Protein AF-A0AAF0PYH5-F1 (afdb_monomer_lite)

Radius of gyration: 20.36 Å; chains: 1; bounding box: 70×54×40 Å

pLDDT: mean 78.87, std 17.31, range [34.41, 95.19]

InterPro domains:
  IPR001739 Methyl-CpG DNA binding [PF01429] (94-135)
  IPR001739 Methyl-CpG DNA binding [PS50982] (84-139)
  IPR011124 Zinc finger, CW-type [PF07496] (25-74)
  IPR011124 Zinc finger, CW-type [PS51050] (19-77)
  IPR016177 DNA-binding domain superfamily [SSF54171] (62-135)

Foldseek 3Di:
DDDDDDDDPPDPDPPQPDFFDPFAWDAAPPLRAIDTDPDPVVSQVCQQCCVVPPDHQCVCVVVPPRGHSPDHGPDDPVPDPQDDPPDDGNDHDDPPLKDKGWTDDSPDPDNDIFIWMQHNVRDIGGDPVRVVVVVVVVD

Structure (mmCIF, N/CA/C/O backbone):
data_AF-A0AAF0PYH5-F1
#
_entry.id   AF-A0AAF0PYH5-F1
#
loop_
_atom_site.group_PDB
_atom_site.id
_atom_site.type_symbol
_atom_site.label_atom_id
_atom_site.label_alt_id
_atom_site.label_comp_id
_atom_site.label_asym_id
_atom_site.label_entity_id
_atom_site.label_seq_id
_atom_site.pdbx_PDB_ins_code
_atom_site.Cartn_x
_atom_site.Cartn_y
_atom_site.Cartn_z
_atom_site.occupancy
_atom_site.B_iso_or_equiv
_atom_site.auth_seq_id
_atom_site.auth_comp_id
_atom_site.auth_asym_id
_atom_site.auth_atom_id
_atom_site.pdbx_PDB_model_num
ATOM 1 N N . MET A 1 1 ? 46.417 41.274 7.402 1.00 38.84 1 MET A N 1
ATOM 2 C CA . MET A 1 1 ? 45.001 41.173 7.010 1.00 38.84 1 MET A CA 1
ATOM 3 C C . MET A 1 1 ? 44.755 39.719 6.677 1.00 38.84 1 MET A C 1
ATOM 5 O O . MET A 1 1 ? 45.069 39.333 5.567 1.00 38.84 1 MET A O 1
ATOM 9 N N . ASP A 1 2 ? 44.235 38.933 7.614 1.00 34.41 2 ASP A N 1
ATOM 10 C CA . ASP A 1 2 ? 43.800 37.563 7.333 1.00 34.41 2 ASP A CA 1
ATOM 11 C C . ASP A 1 2 ? 42.367 37.443 7.848 1.00 34.41 2 ASP A C 1
ATOM 13 O O . ASP A 1 2 ? 42.124 37.406 9.054 1.00 34.41 2 ASP A O 1
ATOM 17 N N . GLN A 1 3 ? 41.402 37.513 6.930 1.00 38.66 3 GLN A N 1
ATOM 18 C CA . GLN A 1 3 ? 40.003 37.232 7.228 1.00 38.66 3 GLN A CA 1
ATOM 19 C C . GLN A 1 3 ? 39.708 35.763 6.916 1.00 38.66 3 GLN A C 1
ATOM 21 O O . GLN A 1 3 ? 39.877 35.302 5.790 1.00 38.66 3 GLN A O 1
ATOM 26 N N . ASN A 1 4 ? 39.250 35.070 7.959 1.00 39.50 4 ASN A N 1
ATOM 27 C CA . ASN A 1 4 ? 38.462 33.839 7.951 1.00 39.50 4 ASN A CA 1
ATOM 28 C C . ASN A 1 4 ? 37.442 33.773 6.804 1.00 39.50 4 ASN A C 1
ATOM 30 O O . ASN A 1 4 ? 36.748 34.761 6.601 1.00 39.50 4 ASN A O 1
ATOM 34 N N . VAL A 1 5 ? 37.195 32.575 6.254 1.00 37.97 5 VAL A N 1
ATOM 35 C CA . VAL A 1 5 ? 35.857 31.945 6.319 1.00 37.97 5 VAL A CA 1
ATOM 36 C C . VAL A 1 5 ? 36.023 30.425 6.400 1.00 37.97 5 VAL A C 1
ATOM 38 O O . VAL A 1 5 ? 36.370 29.745 5.439 1.00 37.97 5 VAL A O 1
ATOM 41 N N . SER A 1 6 ? 35.750 29.903 7.588 1.00 43.38 6 SER A N 1
ATOM 42 C CA . SER A 1 6 ? 35.448 28.507 7.876 1.00 43.38 6 SER A CA 1
ATOM 43 C C . SER A 1 6 ? 34.100 28.109 7.268 1.00 43.38 6 SER A C 1
ATOM 45 O O . SER A 1 6 ? 33.088 28.692 7.644 1.00 43.38 6 SER A O 1
ATOM 47 N N . ASN A 1 7 ? 34.062 27.069 6.435 1.00 36.22 7 ASN A N 1
ATOM 48 C CA . ASN A 1 7 ? 32.841 26.294 6.204 1.00 36.22 7 ASN A CA 1
ATOM 49 C C . ASN A 1 7 ? 33.078 24.879 6.727 1.00 36.22 7 ASN A C 1
ATOM 51 O O . ASN A 1 7 ? 33.587 24.006 6.026 1.00 36.22 7 ASN A O 1
ATOM 55 N N . GLY A 1 8 ? 32.753 24.689 8.007 1.00 34.75 8 GLY A N 1
ATOM 56 C CA . GLY A 1 8 ? 32.597 23.364 8.585 1.00 34.75 8 GLY A CA 1
ATOM 57 C C . GLY A 1 8 ? 31.427 22.667 7.901 1.00 34.75 8 GLY A C 1
ATOM 58 O O . GLY A 1 8 ? 30.322 23.198 7.854 1.00 34.75 8 GLY A O 1
ATOM 59 N N . VAL A 1 9 ? 31.683 21.490 7.339 1.00 44.00 9 VAL A N 1
ATOM 60 C CA . VAL A 1 9 ? 30.626 20.576 6.909 1.00 44.00 9 VAL A CA 1
ATOM 61 C C . VAL A 1 9 ? 29.995 20.027 8.185 1.00 44.00 9 VAL A C 1
ATOM 63 O O . VAL A 1 9 ? 30.630 19.255 8.905 1.00 44.00 9 VAL A O 1
ATOM 66 N N . GLU A 1 10 ? 28.782 20.469 8.513 1.00 36.56 10 GLU A N 1
ATOM 67 C CA . GLU A 1 10 ? 28.038 19.894 9.632 1.00 36.56 10 GLU A CA 1
ATOM 68 C C . GLU A 1 1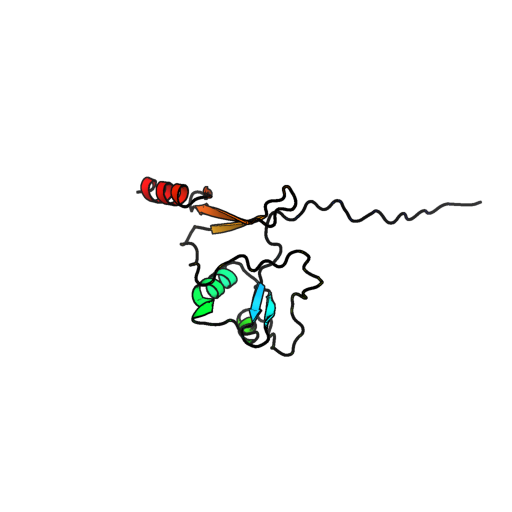0 ? 27.728 18.410 9.356 1.00 36.56 10 GLU A C 1
ATOM 70 O O . GLU A 1 10 ? 27.343 18.054 8.237 1.00 36.56 10 GLU A O 1
ATOM 75 N N . PRO A 1 11 ? 27.883 17.516 10.348 1.00 40.06 11 PRO A N 1
ATOM 76 C CA . PRO A 1 11 ? 27.576 16.106 10.174 1.00 40.06 11 PRO A CA 1
ATOM 77 C C . PRO A 1 11 ? 26.060 15.900 10.037 1.00 40.06 11 PRO A C 1
ATOM 79 O O . PRO A 1 11 ? 25.287 16.125 10.970 1.00 40.06 11 PRO A O 1
ATOM 82 N N . VAL A 1 12 ? 25.640 15.413 8.869 1.00 50.88 12 VAL A N 1
ATOM 83 C CA . VAL A 1 12 ? 24.274 14.956 8.569 1.00 50.88 12 VAL A CA 1
ATOM 84 C C . VAL A 1 12 ? 23.982 13.696 9.389 1.00 50.88 12 VAL A C 1
ATOM 86 O O . VAL A 1 12 ? 24.158 12.597 8.887 1.00 50.88 12 VAL A O 1
ATOM 89 N N . ASN A 1 13 ? 23.614 13.814 10.669 1.00 51.81 13 ASN A N 1
ATOM 90 C CA . ASN A 1 13 ? 23.252 12.636 11.479 1.00 51.81 13 ASN A CA 1
ATOM 91 C C . ASN A 1 13 ? 22.274 12.908 12.638 1.00 51.81 13 ASN A C 1
ATOM 93 O O . ASN A 1 13 ? 22.304 12.218 13.650 1.00 51.81 13 ASN A O 1
ATOM 97 N N . ASN A 1 14 ? 21.357 13.871 12.483 1.00 47.00 14 ASN A N 1
ATOM 98 C CA . ASN A 1 14 ? 20.301 14.142 13.476 1.00 47.00 14 ASN A CA 1
ATOM 99 C C . ASN A 1 14 ? 18.861 14.050 12.931 1.00 47.00 14 ASN A C 1
ATOM 101 O O . ASN A 1 14 ? 17.921 14.492 13.595 1.00 47.00 14 ASN A O 1
ATOM 105 N N . MET A 1 15 ? 18.631 13.451 11.757 1.00 57.06 15 MET A N 1
ATOM 106 C CA . MET A 1 15 ? 17.257 13.162 11.331 1.00 57.06 15 MET A CA 1
ATOM 107 C C . MET A 1 15 ? 16.702 11.994 12.146 1.00 57.06 15 MET A C 1
ATOM 109 O O . MET A 1 15 ? 17.123 10.848 12.003 1.00 57.06 15 MET A O 1
ATOM 113 N N . LYS A 1 16 ? 15.733 12.297 13.017 1.00 58.59 16 LYS A N 1
ATOM 114 C CA . LYS A 1 16 ? 14.901 11.288 13.679 1.00 58.59 16 LYS A CA 1
ATOM 115 C C . LYS A 1 16 ? 14.362 10.325 12.607 1.00 58.59 16 LYS A C 1
ATOM 117 O O . LYS A 1 16 ? 13.822 10.810 11.611 1.00 58.59 16 LYS A O 1
ATOM 122 N N . PRO A 1 17 ? 14.479 8.996 12.788 1.00 60.78 17 PRO A N 1
ATOM 123 C CA . PRO A 1 17 ? 14.031 8.043 11.781 1.00 60.78 17 PRO A CA 1
ATOM 124 C C . PRO A 1 17 ? 12.538 8.243 11.474 1.00 60.78 17 PRO A C 1
ATOM 126 O O . PRO A 1 17 ? 11.763 8.545 12.396 1.00 60.78 17 PRO A O 1
ATOM 129 N N . PRO A 1 18 ? 12.126 8.100 10.200 1.00 61.56 18 PRO A N 1
ATOM 130 C CA . PRO A 1 18 ? 10.744 8.307 9.798 1.00 61.56 18 P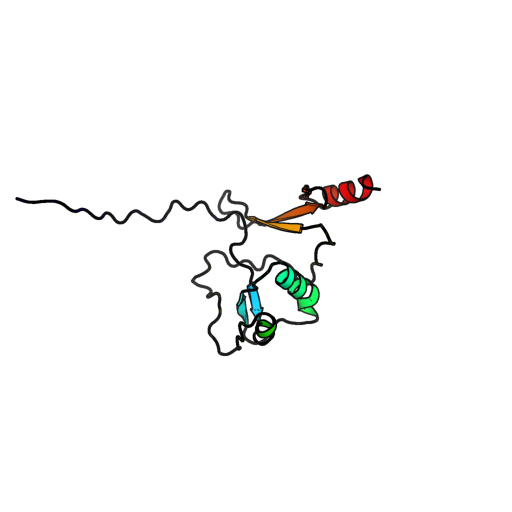RO A CA 1
ATOM 131 C C . PRO A 1 18 ? 9.827 7.355 10.569 1.00 61.56 18 PRO A C 1
ATOM 133 O O . PRO A 1 18 ? 10.130 6.182 10.773 1.00 61.56 18 PRO A O 1
ATOM 136 N N . THR A 1 19 ? 8.694 7.882 11.030 1.00 71.56 19 THR A N 1
ATOM 137 C CA . THR A 1 19 ? 7.702 7.119 11.808 1.00 71.56 19 THR A CA 1
ATOM 138 C C . THR A 1 19 ? 6.626 6.491 10.924 1.00 71.56 19 THR A C 1
ATOM 140 O O . THR A 1 19 ? 5.857 5.664 11.405 1.00 71.56 19 THR A O 1
ATOM 143 N N . THR A 1 20 ? 6.589 6.846 9.640 1.00 74.44 20 THR A N 1
ATOM 144 C CA . THR A 1 20 ? 5.633 6.392 8.621 1.00 74.44 20 THR A CA 1
ATOM 145 C C . THR A 1 20 ? 6.363 6.167 7.290 1.00 74.44 20 THR A C 1
ATOM 147 O O . THR A 1 20 ? 7.451 6.721 7.101 1.00 74.44 20 THR A O 1
ATOM 150 N N . PRO A 1 21 ? 5.821 5.348 6.367 1.00 76.31 21 PRO A N 1
ATOM 151 C CA . PRO A 1 21 ? 6.403 5.165 5.038 1.00 76.31 21 PRO A CA 1
ATOM 152 C C . PRO A 1 21 ? 6.527 6.493 4.290 1.00 76.31 21 PRO A C 1
ATOM 154 O O . PRO A 1 21 ? 5.562 7.248 4.207 1.00 76.31 21 PRO A O 1
ATOM 157 N N . ALA A 1 22 ? 7.714 6.766 3.741 1.00 75.81 22 ALA A N 1
ATOM 158 C CA . ALA A 1 22 ? 7.970 7.972 2.952 1.00 75.81 22 ALA A CA 1
ATOM 159 C C . ALA A 1 22 ? 7.437 7.864 1.512 1.00 75.81 22 ALA A C 1
ATOM 161 O O . ALA A 1 22 ? 7.145 8.877 0.885 1.00 75.81 22 ALA A O 1
ATOM 162 N N . ALA A 1 23 ? 7.308 6.641 0.994 1.00 84.00 23 ALA A N 1
ATOM 163 C CA . ALA A 1 23 ? 6.778 6.357 -0.330 1.00 84.00 23 ALA A CA 1
ATOM 164 C C . ALA A 1 23 ? 6.111 4.976 -0.356 1.00 84.00 23 ALA A C 1
ATOM 166 O O . ALA A 1 23 ? 6.427 4.103 0.457 1.00 84.00 23 ALA A O 1
ATOM 167 N N . LEU A 1 24 ? 5.206 4.786 -1.314 1.00 87.75 24 LEU A N 1
ATOM 168 C CA . LEU A 1 24 ? 4.567 3.508 -1.606 1.00 87.75 24 LEU A CA 1
ATOM 169 C C . LEU A 1 24 ? 5.148 2.958 -2.901 1.00 87.75 24 LEU A C 1
ATOM 171 O O . LEU A 1 24 ? 5.311 3.692 -3.877 1.00 87.75 24 LEU A O 1
ATOM 175 N N . ALA A 1 25 ? 5.464 1.670 -2.916 1.00 89.69 25 ALA A N 1
ATOM 176 C CA . ALA A 1 25 ? 6.028 1.025 -4.087 1.00 89.69 25 ALA A CA 1
ATOM 177 C C . ALA A 1 25 ? 5.599 -0.434 -4.179 1.00 89.69 25 ALA A C 1
ATOM 179 O O . ALA A 1 25 ? 5.321 -1.086 -3.173 1.00 89.69 25 ALA A O 1
ATOM 180 N N . VAL A 1 26 ? 5.587 -0.948 -5.402 1.00 90.06 26 VAL A N 1
ATOM 181 C CA . VAL A 1 26 ? 5.266 -2.341 -5.708 1.00 90.06 26 VAL A CA 1
ATOM 182 C C . VAL A 1 26 ? 6.310 -2.914 -6.659 1.00 90.06 26 VAL A C 1
ATOM 184 O O . VAL A 1 26 ? 6.915 -2.202 -7.469 1.00 90.06 26 VAL A O 1
ATOM 187 N N . LYS A 1 27 ? 6.540 -4.218 -6.549 1.00 91.00 27 LYS A N 1
ATOM 188 C CA . LYS A 1 27 ? 7.488 -4.949 -7.381 1.00 91.00 27 LYS A CA 1
ATOM 189 C C . LYS A 1 27 ? 6.804 -5.465 -8.646 1.00 91.00 27 LYS A C 1
ATOM 191 O O . LYS A 1 27 ? 5.765 -6.113 -8.579 1.00 91.00 27 LYS A O 1
ATOM 196 N N . CYS A 1 28 ? 7.409 -5.211 -9.803 1.00 92.81 28 CYS A N 1
ATOM 197 C CA . CYS A 1 28 ? 6.967 -5.775 -11.077 1.00 92.81 28 CYS A CA 1
ATOM 198 C C . CYS A 1 28 ? 7.150 -7.297 -11.093 1.00 92.81 28 CYS A C 1
ATOM 200 O O . CYS A 1 28 ? 8.254 -7.786 -10.864 1.00 92.81 28 CYS A O 1
ATOM 202 N N . ALA A 1 29 ? 6.110 -8.046 -11.453 1.00 93.31 29 ALA A N 1
ATOM 203 C CA . ALA A 1 29 ? 6.159 -9.504 -11.550 1.00 93.31 29 ALA A CA 1
ATOM 204 C C . ALA A 1 29 ? 7.046 -10.012 -12.705 1.00 93.31 29 ALA A C 1
ATOM 206 O O . ALA A 1 29 ? 7.491 -11.155 -12.676 1.00 93.31 29 ALA A O 1
ATOM 207 N N . ARG A 1 30 ? 7.325 -9.175 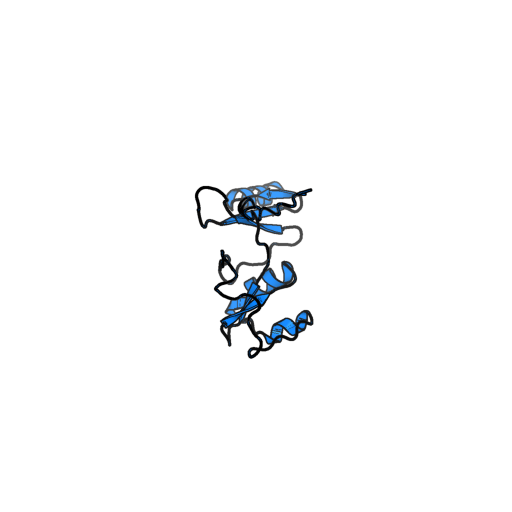-13.720 1.00 94.88 30 ARG A N 1
ATOM 208 C CA . ARG A 1 30 ? 8.132 -9.555 -14.896 1.00 94.88 30 ARG A CA 1
ATOM 209 C C . ARG A 1 30 ? 9.621 -9.273 -14.722 1.00 94.88 30 ARG A C 1
ATOM 211 O O . ARG A 1 30 ? 10.439 -10.162 -14.904 1.00 94.88 30 ARG A O 1
ATOM 218 N N . CYS A 1 31 ? 9.975 -8.027 -14.413 1.00 94.19 31 CYS A N 1
ATOM 219 C CA . CYS A 1 31 ? 11.375 -7.596 -14.323 1.00 94.19 31 CYS A CA 1
ATOM 220 C C . CYS A 1 31 ? 11.879 -7.441 -12.887 1.00 94.19 31 CYS A C 1
ATOM 222 O O . CYS A 1 31 ? 13.032 -7.072 -12.694 1.00 94.19 31 CYS A O 1
ATOM 224 N N . LEU A 1 32 ? 11.023 -7.670 -11.882 1.00 91.00 32 LEU A N 1
ATOM 225 C CA . LEU A 1 32 ? 11.358 -7.591 -10.455 1.00 91.00 32 LEU A CA 1
ATOM 226 C C . LEU A 1 32 ? 11.813 -6.199 -9.969 1.00 91.00 32 LEU A C 1
ATOM 228 O O . LEU A 1 32 ? 12.199 -6.054 -8.809 1.00 91.00 32 LEU A O 1
ATOM 232 N N . LYS A 1 33 ? 11.707 -5.170 -10.821 1.00 90.81 33 LYS A N 1
ATOM 233 C CA . LYS A 1 33 ? 11.994 -3.766 -10.501 1.00 90.81 33 LYS A CA 1
ATOM 234 C C . LYS A 1 33 ? 10.868 -3.146 -9.678 1.00 90.81 33 LYS A C 1
ATOM 236 O O . LYS A 1 33 ? 9.692 -3.443 -9.897 1.00 90.81 33 LYS A O 1
ATOM 241 N N . TRP A 1 34 ? 11.240 -2.253 -8.769 1.00 90.25 34 TRP A N 1
ATOM 242 C CA . TRP A 1 34 ? 10.306 -1.507 -7.930 1.00 90.25 34 TRP A CA 1
ATOM 243 C C . TRP A 1 34 ? 9.801 -0.263 -8.652 1.00 90.25 34 TRP A C 1
ATOM 245 O O . TRP A 1 34 ? 10.580 0.437 -9.308 1.00 90.25 34 TRP A O 1
ATOM 255 N N . ARG A 1 35 ? 8.494 -0.017 -8.540 1.00 91.69 35 ARG A N 1
ATOM 256 C CA . ARG A 1 35 ? 7.805 1.141 -9.112 1.00 91.69 35 ARG A CA 1
ATOM 257 C C . ARG A 1 35 ? 7.048 1.896 -8.035 1.00 91.69 35 ARG A C 1
ATOM 259 O O . ARG A 1 35 ? 6.380 1.259 -7.218 1.00 91.69 35 ARG A O 1
ATOM 266 N N . TYR A 1 36 ? 7.141 3.224 -8.047 1.00 90.56 36 TYR A N 1
ATOM 267 C CA . TYR A 1 36 ? 6.366 4.058 -7.130 1.00 90.56 36 TYR A CA 1
ATOM 268 C C . TYR A 1 36 ? 4.878 4.012 -7.469 1.00 90.56 36 TYR A C 1
ATOM 270 O O . TYR A 1 36 ? 4.488 4.025 -8.639 1.00 90.56 36 TYR A O 1
ATOM 278 N N . ILE A 1 37 ? 4.057 4.005 -6.423 1.00 91.25 37 ILE A N 1
ATOM 279 C CA . ILE A 1 37 ? 2.610 4.148 -6.513 1.00 91.25 37 ILE A CA 1
ATOM 280 C C . ILE A 1 37 ? 2.234 5.545 -6.001 1.00 91.25 37 ILE A C 1
ATOM 282 O O . ILE A 1 37 ? 2.652 5.913 -4.903 1.00 91.25 37 ILE A O 1
ATOM 286 N N . PRO A 1 38 ? 1.472 6.339 -6.778 1.00 91.00 38 PRO A N 1
ATOM 287 C CA . PRO A 1 38 ? 1.248 7.753 -6.474 1.00 91.00 38 PRO A CA 1
ATOM 288 C C . PRO A 1 38 ? 0.313 7.984 -5.285 1.00 91.00 38 PRO A C 1
ATOM 290 O O . PRO A 1 38 ? 0.429 9.003 -4.611 1.00 91.00 38 PRO A O 1
ATOM 293 N N . THR A 1 39 ? -0.625 7.067 -5.039 1.00 90.88 39 THR A N 1
ATOM 294 C CA . THR A 1 39 ? -1.646 7.214 -4.000 1.00 90.88 39 THR A CA 1
ATOM 295 C C . THR A 1 39 ? -1.808 5.937 -3.195 1.00 90.88 39 THR A C 1
ATOM 297 O O . THR A 1 39 ? -1.490 4.831 -3.641 1.00 90.88 39 THR A O 1
ATOM 300 N N . LYS A 1 40 ? -2.316 6.089 -1.977 1.00 88.38 40 LYS A N 1
ATOM 301 C CA . LYS A 1 40 ? -2.532 4.969 -1.070 1.00 88.38 40 LYS A CA 1
ATOM 302 C C . LYS A 1 40 ? -3.649 4.056 -1.549 1.00 88.38 40 LYS A C 1
ATOM 304 O O . LYS A 1 40 ? -3.496 2.844 -1.497 1.00 88.38 40 LYS A O 1
ATOM 309 N N . GLU A 1 41 ? -4.710 4.631 -2.092 1.00 89.88 41 GLU A N 1
ATOM 310 C CA . GLU A 1 41 ? -5.868 3.913 -2.617 1.00 89.88 41 GLU A CA 1
ATOM 311 C C . GLU A 1 41 ? -5.436 2.968 -3.743 1.00 89.88 41 GLU A C 1
ATOM 313 O O . GLU A 1 41 ? -5.762 1.784 -3.729 1.00 89.88 41 GLU A O 1
ATOM 318 N N . LYS A 1 42 ? -4.594 3.453 -4.669 1.00 91.25 42 LYS A N 1
ATOM 319 C CA . LYS A 1 42 ? -4.066 2.618 -5.753 1.00 91.25 42 LYS A CA 1
ATOM 320 C C . LYS A 1 42 ? -3.158 1.508 -5.226 1.00 91.25 42 LYS A C 1
ATOM 322 O O . LYS A 1 42 ? -3.178 0.394 -5.746 1.00 91.25 42 LYS A O 1
ATOM 327 N N . TYR A 1 43 ? -2.358 1.794 -4.199 1.00 91.31 43 TYR A N 1
ATOM 328 C CA . TYR A 1 43 ? -1.507 0.786 -3.568 1.00 91.31 43 TYR A CA 1
ATOM 329 C C . TYR A 1 43 ? -2.344 -0.315 -2.909 1.00 91.31 43 TYR A C 1
ATOM 331 O O . TYR A 1 43 ? -2.052 -1.496 -3.092 1.00 91.31 43 TYR A O 1
ATOM 339 N N . GLU A 1 44 ? -3.393 0.060 -2.177 1.00 91.38 44 GLU A N 1
ATOM 340 C CA . GLU A 1 44 ? -4.277 -0.885 -1.497 1.00 91.38 44 GLU A CA 1
ATOM 341 C C . GLU A 1 44 ? -5.085 -1.730 -2.496 1.00 91.38 44 GLU A C 1
ATOM 343 O O . GLU A 1 44 ? -5.182 -2.939 -2.292 1.00 91.38 44 GLU A O 1
ATOM 348 N N . GLU A 1 45 ? -5.559 -1.144 -3.603 1.00 91.56 45 GLU A N 1
ATOM 349 C CA . GLU A 1 45 ? -6.221 -1.857 -4.711 1.00 91.56 45 GLU A CA 1
ATOM 350 C C . GLU A 1 45 ? -5.301 -2.910 -5.350 1.00 91.56 45 GLU A C 1
ATOM 352 O O . GLU A 1 45 ? -5.694 -4.068 -5.527 1.00 91.56 45 GLU A O 1
ATOM 357 N N . ILE A 1 46 ? -4.060 -2.519 -5.678 1.00 91.56 46 ILE A N 1
ATOM 358 C CA . ILE A 1 46 ? -3.058 -3.420 -6.263 1.00 91.56 46 ILE A CA 1
ATOM 359 C C . ILE A 1 46 ? -2.744 -4.553 -5.287 1.00 91.56 46 ILE A C 1
ATOM 361 O O . ILE A 1 46 ? -2.710 -5.713 -5.685 1.00 91.56 46 ILE A O 1
ATOM 365 N N . ARG A 1 47 ? -2.525 -4.230 -4.010 1.00 91.62 47 ARG A N 1
ATOM 366 C CA . ARG A 1 47 ? -2.194 -5.203 -2.963 1.00 91.62 47 ARG A CA 1
ATOM 367 C C . ARG A 1 47 ? -3.316 -6.214 -2.728 1.00 91.62 47 ARG A C 1
ATOM 369 O O . ARG A 1 47 ? -3.024 -7.392 -2.527 1.00 91.62 47 ARG A O 1
ATOM 376 N N . GLU A 1 48 ? -4.568 -5.768 -2.735 1.00 92.25 48 GLU A N 1
ATOM 377 C CA . GLU A 1 48 ? -5.741 -6.628 -2.543 1.00 92.25 48 GLU A CA 1
ATOM 378 C C . GLU A 1 48 ? -5.843 -7.712 -3.623 1.00 92.25 48 GLU A C 1
ATOM 380 O O . GLU A 1 48 ? -6.209 -8.843 -3.318 1.00 92.25 48 GLU A O 1
ATOM 385 N N . HIS A 1 49 ? -5.449 -7.393 -4.857 1.00 91.69 49 HIS A N 1
ATOM 386 C CA . HIS A 1 49 ? -5.590 -8.290 -6.004 1.00 91.69 49 HIS A CA 1
ATOM 387 C C . HIS A 1 49 ? -4.255 -8.829 -6.527 1.00 91.69 49 HIS A C 1
ATOM 389 O O . HIS A 1 49 ? -4.232 -9.433 -7.594 1.00 91.69 49 HIS A O 1
ATOM 395 N N . ILE A 1 50 ? -3.135 -8.633 -5.823 1.00 90.25 50 ILE A N 1
ATOM 396 C CA . ILE A 1 50 ? -1.791 -8.854 -6.387 1.00 90.25 50 ILE A CA 1
ATOM 397 C C . ILE A 1 50 ? -1.530 -10.306 -6.822 1.00 90.25 50 ILE A C 1
ATOM 399 O O . ILE A 1 50 ? -0.748 -10.527 -7.748 1.00 90.25 50 ILE A O 1
ATOM 403 N N . LEU A 1 51 ? -2.177 -11.296 -6.190 1.00 88.38 51 LEU A N 1
ATOM 404 C CA . LEU A 1 51 ? -2.050 -12.707 -6.589 1.00 88.38 51 LEU A CA 1
ATOM 405 C C . LEU A 1 51 ? -2.861 -13.047 -7.844 1.00 88.38 51 LEU A C 1
ATOM 407 O O . LEU A 1 51 ? -2.442 -13.895 -8.626 1.00 88.38 51 LEU A O 1
ATOM 411 N N . GLU A 1 52 ? -4.005 -12.394 -8.042 1.00 91.69 52 GLU A N 1
ATOM 412 C CA . GLU A 1 52 ? -4.889 -12.618 -9.195 1.00 91.69 52 GLU A CA 1
ATOM 413 C C . GLU A 1 52 ? -4.495 -11.746 -10.391 1.00 91.69 52 GLU A C 1
ATOM 415 O O . GLU A 1 52 ? -4.567 -12.166 -11.546 1.00 91.69 52 GLU A O 1
ATOM 420 N N . ARG A 1 53 ? -4.062 -10.516 -10.105 1.00 92.12 53 ARG A N 1
ATOM 421 C CA . ARG A 1 53 ? -3.657 -9.480 -11.052 1.00 92.12 53 ARG A CA 1
ATOM 422 C C . ARG A 1 53 ? -2.250 -9.004 -10.688 1.00 92.12 53 ARG A C 1
ATOM 424 O O . ARG A 1 53 ? -2.095 -7.979 -10.020 1.00 92.12 53 ARG A O 1
ATOM 431 N N . PRO A 1 54 ? -1.210 -9.737 -11.123 1.00 92.50 54 PRO A N 1
ATOM 432 C CA . PRO A 1 54 ? 0.165 -9.344 -10.874 1.00 92.50 54 PRO A CA 1
ATOM 433 C C . PRO A 1 54 ? 0.457 -7.950 -11.424 1.00 92.50 54 PRO A C 1
ATOM 435 O O . PRO A 1 54 ? -0.007 -7.568 -12.499 1.00 92.50 54 PRO A O 1
ATOM 438 N N . PHE A 1 55 ? 1.285 -7.201 -10.705 1.00 93.62 55 PHE A N 1
ATOM 439 C CA . PHE A 1 55 ? 1.678 -5.869 -11.133 1.00 93.62 55 PHE A CA 1
ATOM 440 C C . PHE A 1 55 ? 2.744 -5.919 -12.240 1.00 93.62 55 PHE A C 1
ATOM 442 O O . PHE A 1 55 ? 3.783 -6.569 -12.097 1.00 93.62 55 PHE A O 1
ATOM 449 N N . TYR A 1 56 ? 2.533 -5.153 -13.312 1.00 95.19 56 TYR A N 1
ATOM 450 C CA . TYR A 1 56 ? 3.512 -4.943 -14.386 1.00 95.19 56 TYR A CA 1
ATOM 451 C C . TYR A 1 56 ? 3.870 -3.460 -14.534 1.00 95.19 56 TYR A C 1
ATOM 453 O O . TYR A 1 56 ? 3.046 -2.595 -14.245 1.00 95.19 56 TYR A O 1
ATOM 461 N N . CYS A 1 57 ? 5.075 -3.145 -15.026 1.00 95.00 57 CYS A N 1
ATOM 462 C CA . CYS A 1 57 ? 5.519 -1.754 -15.223 1.00 95.00 57 CYS A CA 1
ATOM 463 C C . CYS A 1 57 ? 4.557 -0.960 -16.119 1.00 95.00 57 CYS A C 1
ATOM 465 O O . CYS A 1 57 ? 4.323 0.222 -15.892 1.00 95.00 57 CYS A O 1
ATOM 467 N N . GLU A 1 58 ? 3.943 -1.624 -17.089 1.00 93.50 58 GLU A N 1
ATOM 468 C CA . GLU A 1 58 ? 2.973 -1.050 -18.011 1.00 93.50 58 GLU A CA 1
ATOM 469 C C . GLU A 1 58 ? 1.699 -0.558 -17.303 1.00 93.50 58 GLU A C 1
ATOM 471 O O . GLU A 1 58 ? 1.064 0.372 -17.792 1.00 93.50 58 GLU A O 1
ATOM 476 N N . THR A 1 59 ? 1.365 -1.100 -16.126 1.00 92.12 59 THR A N 1
ATOM 477 C CA . THR A 1 59 ? 0.243 -0.638 -15.278 1.00 92.12 59 THR A CA 1
ATOM 478 C C . THR A 1 59 ? 0.437 0.811 -14.831 1.00 92.12 59 THR A C 1
ATOM 480 O O . THR A 1 59 ? -0.525 1.540 -14.631 1.00 92.12 59 THR A O 1
ATOM 483 N N . THR A 1 60 ? 1.686 1.288 -14.763 1.00 91.19 60 THR A N 1
ATOM 484 C CA . THR A 1 60 ? 1.997 2.680 -14.391 1.00 91.19 60 THR A CA 1
ATOM 485 C C . THR A 1 60 ? 1.452 3.723 -15.376 1.00 91.19 60 THR A C 1
ATOM 487 O O . THR A 1 60 ? 1.462 4.925 -15.099 1.00 91.19 60 THR A O 1
ATOM 490 N N . ARG A 1 61 ? 0.964 3.283 -16.542 1.00 91.44 61 ARG A N 1
ATOM 491 C CA . ARG A 1 61 ? 0.235 4.120 -17.503 1.00 91.44 61 ARG A CA 1
ATOM 492 C C . ARG A 1 61 ? -1.068 4.668 -16.932 1.00 91.44 61 ARG A C 1
ATOM 494 O O . ARG A 1 61 ? -1.448 5.766 -17.322 1.00 91.44 61 ARG A O 1
ATOM 501 N N . GLU A 1 62 ? -1.701 3.960 -15.996 1.00 90.62 62 GLU 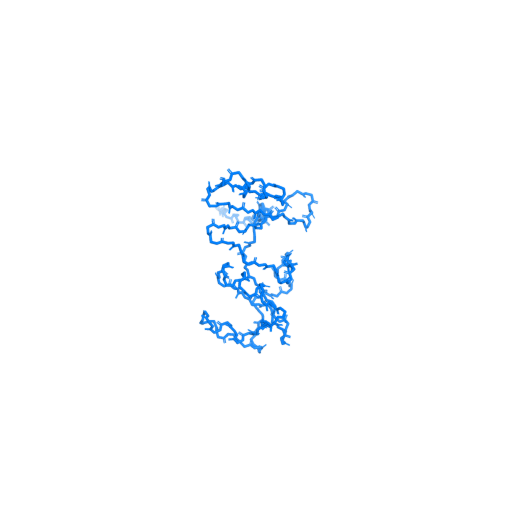A N 1
ATOM 502 C CA . GLU A 1 62 ? -2.936 4.404 -15.334 1.00 90.62 62 GLU A CA 1
ATOM 503 C C . GLU A 1 62 ? -2.773 5.749 -14.609 1.00 90.62 62 GLU A C 1
ATOM 505 O O . GLU A 1 62 ? -3.741 6.481 -14.449 1.00 90.62 62 GLU A O 1
ATOM 510 N N . TRP A 1 63 ? -1.544 6.106 -14.226 1.00 90.00 63 TRP A N 1
ATOM 511 C CA . TRP A 1 63 ? -1.197 7.405 -13.641 1.00 90.00 63 TRP A CA 1
ATOM 512 C C . TRP A 1 63 ? -0.135 8.157 -14.454 1.00 90.00 63 TRP A C 1
ATOM 514 O O . TRP A 1 63 ? 0.674 8.906 -13.910 1.00 90.00 63 TRP A O 1
ATOM 524 N N . HIS A 1 64 ? -0.121 7.952 -15.773 1.00 87.12 64 HIS A N 1
ATOM 525 C CA . HIS A 1 64 ? 0.698 8.697 -16.738 1.00 87.12 64 HIS A CA 1
ATOM 526 C C . HIS A 1 64 ? 2.226 8.591 -16.572 1.00 87.12 64 HIS A C 1
ATOM 528 O O . HIS A 1 64 ? 2.962 9.361 -17.187 1.00 87.12 64 HIS A O 1
ATOM 534 N N . SER A 1 65 ? 2.741 7.614 -15.818 1.00 85.19 65 SER A N 1
ATOM 535 C CA . SER A 1 65 ? 4.194 7.426 -15.668 1.00 85.19 65 SER A CA 1
ATOM 536 C C . SER A 1 65 ? 4.826 6.663 -16.844 1.00 85.19 65 SER A C 1
ATOM 538 O O . SER A 1 65 ? 6.005 6.846 -17.136 1.00 85.19 65 SER A O 1
ATOM 540 N N . ASN A 1 66 ? 4.037 5.846 -17.558 1.00 88.81 66 ASN A N 1
ATOM 541 C CA . ASN A 1 66 ? 4.429 5.126 -18.783 1.00 88.81 66 ASN A CA 1
ATOM 542 C C . ASN A 1 66 ? 5.708 4.264 -18.672 1.00 88.81 66 ASN A C 1
ATOM 544 O O . ASN A 1 66 ? 6.369 4.014 -19.683 1.00 88.81 66 ASN A O 1
ATOM 548 N N . LYS A 1 67 ? 6.039 3.770 -17.474 1.00 91.50 67 LYS A N 1
ATOM 549 C CA . LYS A 1 67 ? 7.249 2.977 -17.230 1.00 91.50 67 LYS A CA 1
ATOM 550 C C . LYS A 1 67 ? 7.210 1.653 -17.981 1.00 91.50 67 LYS A C 1
ATOM 552 O O . LYS A 1 67 ? 6.174 0.995 -18.100 1.00 91.50 67 LYS A O 1
ATOM 557 N N . LYS A 1 68 ? 8.379 1.220 -18.431 1.00 93.38 68 LYS A N 1
ATOM 558 C CA . LYS A 1 68 ? 8.617 -0.066 -19.084 1.00 93.38 68 LYS A CA 1
ATOM 559 C C . LYS A 1 68 ? 9.547 -0.929 -18.240 1.00 93.38 68 LYS A C 1
ATOM 561 O O . LYS A 1 68 ? 10.169 -0.477 -17.276 1.00 93.38 68 LYS A O 1
ATOM 566 N N . CYS A 1 69 ? 9.622 -2.209 -18.591 1.00 94.38 69 CYS A N 1
ATOM 567 C CA . CYS A 1 69 ? 10.536 -3.131 -17.924 1.00 94.38 69 CYS A CA 1
ATOM 568 C C . CYS A 1 69 ? 12.007 -2.794 -18.191 1.00 94.38 69 CYS A C 1
ATOM 570 O O . CYS A 1 69 ? 12.829 -3.110 -17.337 1.00 94.38 69 CYS A O 1
ATOM 572 N N . ASP A 1 70 ? 12.326 -2.128 -19.303 1.00 94.00 70 ASP A N 1
ATOM 573 C CA . ASP A 1 70 ? 13.698 -1.740 -19.659 1.00 94.00 70 ASP A CA 1
ATOM 574 C C . ASP A 1 70 ? 14.182 -0.522 -18.868 1.00 94.00 70 ASP A C 1
ATOM 576 O O . ASP A 1 70 ? 15.365 -0.428 -18.549 1.00 94.00 70 ASP A O 1
ATOM 580 N N . ASP A 1 71 ? 13.262 0.346 -18.439 1.00 92.94 71 ASP A N 1
ATOM 581 C CA . ASP A 1 71 ? 13.605 1.534 -17.661 1.00 92.94 71 ASP A CA 1
ATOM 582 C C . ASP A 1 71 ? 14.267 1.154 -16.320 1.00 92.94 71 ASP A C 1
ATOM 584 O O . ASP A 1 71 ? 13.905 0.125 -15.718 1.00 92.94 71 ASP A O 1
ATOM 588 N N . PRO A 1 72 ? 15.194 1.980 -15.798 1.00 92.00 72 PRO A N 1
ATOM 589 C CA . PRO A 1 72 ? 15.776 1.801 -14.465 1.00 92.00 72 PRO A CA 1
ATOM 590 C C . PRO A 1 72 ? 14.693 1.686 -13.380 1.00 92.00 72 PRO A C 1
ATOM 592 O O . PRO A 1 72 ? 13.628 2.282 -13.554 1.00 92.00 72 PRO A O 1
ATOM 595 N N . PRO A 1 73 ? 14.898 0.911 -12.294 1.00 90.38 73 PRO A N 1
ATOM 596 C CA . PRO A 1 73 ? 13.945 0.844 -11.184 1.00 90.38 73 PRO A CA 1
ATOM 597 C C . PRO A 1 73 ? 13.800 2.214 -10.514 1.00 90.38 73 PRO A C 1
ATOM 599 O O . PRO A 1 73 ? 14.746 2.995 -10.500 1.00 90.38 73 PRO A O 1
ATOM 602 N N . ASP A 1 74 ? 12.633 2.494 -9.934 1.00 86.88 74 ASP A N 1
ATOM 603 C CA . ASP A 1 74 ? 12.440 3.760 -9.215 1.00 86.88 74 ASP A CA 1
ATOM 604 C C . ASP A 1 74 ? 13.073 3.729 -7.806 1.00 86.88 74 ASP A C 1
ATOM 606 O O . ASP A 1 74 ? 13.300 4.774 -7.201 1.00 86.88 74 ASP A O 1
ATOM 610 N N . ILE A 1 75 ? 13.345 2.524 -7.289 1.00 83.25 75 ILE A N 1
ATOM 611 C CA . ILE A 1 75 ? 14.053 2.269 -6.029 1.00 83.25 75 ILE A CA 1
ATOM 612 C C . ILE A 1 75 ? 15.156 1.248 -6.309 1.00 83.25 75 ILE A C 1
ATOM 614 O O . ILE A 1 75 ? 14.864 0.115 -6.715 1.00 83.25 75 ILE A O 1
ATOM 618 N N . THR A 1 76 ? 16.407 1.641 -6.086 1.00 74.44 76 THR A N 1
ATOM 619 C CA . THR A 1 76 ? 17.569 0.745 -6.113 1.00 74.44 76 THR A CA 1
ATOM 620 C C . THR A 1 76 ? 17.817 0.158 -4.718 1.00 74.44 76 THR A C 1
ATOM 622 O O . THR A 1 76 ? 17.389 0.721 -3.712 1.00 74.44 76 THR A O 1
ATOM 625 N N . GLU A 1 77 ? 18.453 -1.014 -4.636 1.00 61.16 77 GLU A N 1
ATOM 626 C CA . GLU A 1 77 ? 18.690 -1.694 -3.349 1.00 61.16 77 GLU A CA 1
ATOM 627 C C . GLU A 1 77 ? 19.630 -0.908 -2.422 1.00 61.16 77 GLU A C 1
ATOM 629 O O . GLU A 1 77 ? 19.500 -1.012 -1.204 1.00 61.16 77 GLU A O 1
ATOM 634 N N . ASP A 1 78 ? 20.482 -0.059 -2.999 1.00 58.78 78 ASP A N 1
ATOM 635 C CA . ASP A 1 78 ? 21.523 0.691 -2.295 1.00 58.78 78 ASP A CA 1
ATOM 636 C C . ASP A 1 78 ? 21.027 2.050 -1.764 1.00 58.78 78 ASP A C 1
ATOM 638 O O . ASP A 1 78 ? 21.551 2.568 -0.778 1.00 58.78 78 ASP A O 1
ATOM 642 N N . GLU A 1 79 ? 19.990 2.631 -2.380 1.00 53.75 79 GLU A N 1
ATOM 643 C CA . GLU A 1 79 ? 19.448 3.947 -2.004 1.00 53.75 79 GLU A CA 1
ATOM 644 C C . GLU A 1 79 ? 18.360 3.867 -0.921 1.00 53.75 79 GLU A C 1
ATOM 646 O O . GLU A 1 79 ? 18.098 4.844 -0.217 1.00 53.75 79 GLU A O 1
ATOM 651 N N . SER A 1 80 ? 17.725 2.706 -0.735 1.00 54.94 80 SER A N 1
ATOM 652 C CA . SER A 1 80 ? 16.693 2.522 0.287 1.00 54.94 80 SER A CA 1
ATOM 653 C C . SER A 1 80 ? 17.263 1.824 1.517 1.00 54.94 80 SER A C 1
ATOM 655 O O . SER A 1 80 ? 17.144 0.610 1.664 1.00 54.94 80 SER A O 1
ATOM 657 N N . GLY A 1 81 ? 17.812 2.593 2.458 1.00 53.34 81 GLY A N 1
ATOM 658 C CA . GLY A 1 81 ? 18.270 2.072 3.754 1.00 53.34 81 GLY A CA 1
ATOM 659 C C . GLY A 1 81 ? 17.210 1.302 4.566 1.00 53.34 81 GLY A C 1
ATOM 660 O O . GLY A 1 81 ? 17.552 0.717 5.587 1.00 53.34 81 GLY A O 1
ATOM 661 N N . LEU A 1 82 ? 15.940 1.268 4.140 1.00 57.28 82 LEU A N 1
ATOM 662 C CA . LEU A 1 82 ? 14.873 0.442 4.710 1.00 57.28 82 LEU A CA 1
ATOM 663 C C . LEU A 1 82 ? 13.858 0.019 3.629 1.00 57.28 82 LEU A C 1
ATOM 665 O O . LEU A 1 82 ? 12.791 0.618 3.491 1.00 57.28 82 LEU A O 1
ATOM 669 N N . LYS A 1 83 ? 14.167 -1.033 2.868 1.00 56.06 83 LYS A N 1
ATOM 670 C CA . LYS A 1 83 ? 13.196 -1.697 1.988 1.00 56.06 83 LYS A CA 1
ATOM 671 C C . LYS A 1 83 ? 12.418 -2.743 2.780 1.00 56.06 83 LYS A C 1
ATOM 673 O O . LYS A 1 83 ? 12.981 -3.748 3.204 1.00 56.06 83 LYS A O 1
ATOM 678 N N . TRP A 1 84 ? 11.123 -2.506 2.960 1.00 59.53 84 TRP A N 1
ATOM 679 C CA . TRP A 1 84 ? 10.213 -3.453 3.595 1.00 59.53 84 TRP A CA 1
ATOM 680 C C . TRP A 1 84 ? 9.146 -3.896 2.600 1.00 59.53 84 TRP A C 1
ATOM 682 O O . TRP A 1 84 ? 8.354 -3.083 2.128 1.00 59.53 84 TRP A O 1
ATOM 692 N N . GLU A 1 85 ? 9.078 -5.196 2.336 1.00 65.38 85 GLU A N 1
ATOM 693 C CA . GLU A 1 85 ? 7.848 -5.828 1.862 1.00 65.38 85 GLU A CA 1
ATOM 694 C C . GLU A 1 85 ? 6.936 -5.977 3.093 1.00 65.38 85 GLU A C 1
ATOM 696 O O . GLU A 1 85 ? 6.967 -6.984 3.793 1.00 65.38 85 GLU A O 1
ATOM 701 N N . ILE A 1 86 ? 6.259 -4.881 3.467 1.00 70.25 86 ILE A N 1
ATOM 702 C CA . ILE A 1 86 ? 5.499 -4.782 4.733 1.00 70.25 86 ILE A CA 1
ATOM 703 C C . ILE A 1 86 ? 4.230 -5.626 4.676 1.00 70.25 86 ILE A C 1
ATOM 705 O O . ILE A 1 86 ? 3.859 -6.280 5.650 1.00 70.25 86 ILE A O 1
ATOM 709 N N . ASP A 1 87 ? 3.532 -5.550 3.551 1.00 77.94 87 ASP A N 1
ATOM 710 C CA . ASP A 1 87 ? 2.194 -6.090 3.424 1.00 77.94 87 ASP A CA 1
ATOM 711 C C . ASP A 1 87 ? 2.230 -7.485 2.803 1.00 77.94 87 ASP A C 1
ATOM 713 O O . ASP A 1 87 ? 2.826 -7.702 1.749 1.00 77.94 87 ASP A O 1
ATOM 717 N N . ALA A 1 88 ? 1.531 -8.419 3.450 1.00 78.25 88 ALA A N 1
ATOM 718 C CA . ALA A 1 88 ? 1.179 -9.683 2.827 1.00 78.25 88 ALA A CA 1
ATOM 719 C C . ALA A 1 88 ? 0.240 -9.433 1.628 1.00 78.25 88 ALA A C 1
ATOM 721 O O . ALA A 1 88 ? -0.541 -8.471 1.643 1.00 78.25 88 ALA A O 1
ATOM 722 N N . PRO A 1 89 ? 0.283 -10.292 0.600 1.00 81.56 89 PRO A N 1
ATOM 723 C CA . PRO A 1 89 ? -0.666 -10.215 -0.502 1.00 81.56 89 PRO A CA 1
ATOM 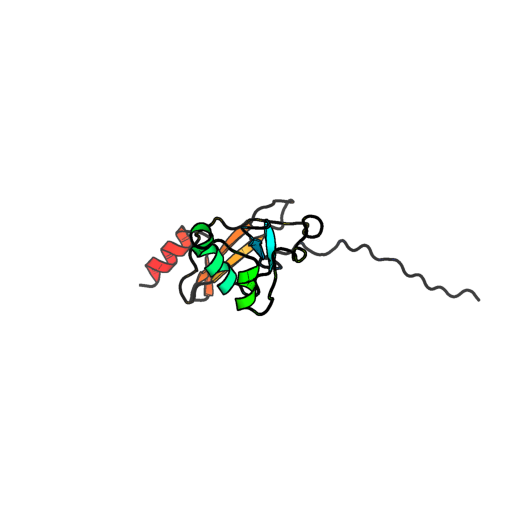724 C C . PRO A 1 89 ? -2.114 -10.405 -0.019 1.00 81.56 89 PRO A C 1
ATOM 726 O O . PRO A 1 89 ? -2.356 -11.058 0.997 1.00 81.56 89 PRO A O 1
ATOM 729 N N . ASN A 1 90 ? -3.076 -9.869 -0.777 1.00 84.06 90 ASN A N 1
ATOM 730 C CA . ASN A 1 90 ? -4.521 -10.048 -0.582 1.00 84.06 90 ASN A CA 1
ATOM 731 C C . ASN A 1 90 ? -5.085 -9.507 0.740 1.00 84.06 90 ASN A C 1
ATOM 733 O O . ASN A 1 90 ? -6.120 -9.965 1.228 1.00 84.06 90 ASN A O 1
ATOM 737 N N . ILE A 1 91 ? -4.431 -8.512 1.339 1.00 86.19 91 ILE A N 1
ATOM 738 C CA . ILE A 1 91 ? -5.067 -7.755 2.416 1.00 86.19 91 ILE A CA 1
ATOM 739 C C . ILE A 1 91 ? -6.108 -6.820 1.769 1.00 86.19 91 ILE A C 1
ATOM 741 O O . ILE A 1 91 ? -5.730 -6.016 0.908 1.00 86.19 91 ILE A O 1
ATOM 745 N N . PRO A 1 92 ? -7.387 -6.879 2.182 1.00 86.12 92 PRO A N 1
ATOM 746 C CA . PRO A 1 92 ? -8.448 -6.086 1.574 1.00 86.12 92 PRO A CA 1
ATOM 747 C C . PRO A 1 92 ? -8.283 -4.596 1.860 1.00 86.12 92 PRO A C 1
ATOM 749 O O . PRO A 1 92 ? -7.648 -4.192 2.849 1.00 86.12 92 PRO A O 1
ATOM 752 N N . GLN A 1 93 ? -8.864 -3.777 0.989 1.00 89.38 93 GLN A N 1
ATOM 753 C CA . GLN A 1 93 ? -8.995 -2.343 1.232 1.00 89.38 93 GLN A CA 1
ATOM 754 C C . GLN A 1 93 ? -9.821 -2.091 2.509 1.00 89.38 93 GLN A C 1
ATOM 756 O O . GLN A 1 93 ? -10.734 -2.862 2.827 1.00 89.38 93 GLN A O 1
ATOM 761 N N . PRO A 1 94 ? -9.509 -1.038 3.284 1.00 88.69 94 PRO A N 1
ATOM 762 C CA . PRO A 1 94 ? -10.365 -0.641 4.390 1.00 88.69 94 PRO A CA 1
ATOM 763 C C . PRO A 1 94 ? -11.755 -0.230 3.858 1.00 88.69 94 PRO A C 1
ATOM 765 O O . PRO A 1 94 ? -11.848 0.362 2.781 1.00 88.69 94 PRO A O 1
ATOM 768 N N . PRO A 1 95 ? -12.849 -0.510 4.593 1.00 88.56 95 PRO A N 1
ATOM 769 C CA . PRO A 1 95 ? -14.183 -0.057 4.203 1.00 88.56 95 PRO A CA 1
ATOM 770 C C . PRO A 1 95 ? -14.266 1.475 4.068 1.00 88.56 95 PRO A C 1
ATOM 772 O O . PRO A 1 95 ? -13.474 2.187 4.690 1.00 88.56 95 PRO A O 1
ATOM 775 N N . PRO A 1 96 ? -15.256 2.023 3.340 1.00 88.06 96 PRO A N 1
ATOM 776 C CA . PRO A 1 96 ? -15.421 3.469 3.211 1.00 88.06 96 PRO A CA 1
ATOM 777 C C . PRO A 1 96 ? -15.447 4.190 4.568 1.00 88.06 96 PRO A C 1
ATOM 779 O O . PRO A 1 96 ? -16.135 3.775 5.501 1.00 88.06 96 PRO A O 1
ATOM 782 N N . GLY A 1 97 ? -14.681 5.277 4.676 1.00 88.69 97 GLY A N 1
ATOM 783 C CA . GLY A 1 97 ? -14.531 6.051 5.914 1.00 88.69 97 GLY A CA 1
ATOM 784 C C . GLY A 1 97 ? -13.525 5.476 6.917 1.00 88.69 97 GLY A C 1
ATOM 785 O O . GLY A 1 97 ? -13.230 6.140 7.909 1.00 88.69 97 GLY A O 1
ATOM 786 N N . TRP A 1 98 ? -12.976 4.286 6.665 1.00 91.12 98 TRP A N 1
ATOM 787 C CA . TRP A 1 98 ? -11.846 3.746 7.412 1.00 91.12 98 TRP A CA 1
ATOM 788 C C . TRP A 1 98 ? -10.527 4.045 6.711 1.00 91.12 98 TRP A C 1
ATOM 790 O O . TRP A 1 98 ? -10.447 4.123 5.489 1.00 91.12 98 TRP A O 1
ATOM 800 N N . GLU A 1 99 ? -9.461 4.154 7.495 1.00 91.69 99 GLU A N 1
ATOM 801 C CA . GLU A 1 99 ? -8.118 4.373 6.974 1.00 91.69 99 GLU A CA 1
ATOM 802 C C . GLU A 1 99 ? -7.115 3.436 7.653 1.00 91.69 99 GLU A C 1
ATOM 804 O O . GLU A 1 99 ? -7.007 3.425 8.878 1.00 91.69 99 GLU A O 1
ATOM 809 N N . ARG A 1 100 ? -6.319 2.694 6.874 1.00 89.50 100 ARG A N 1
ATOM 810 C CA . ARG A 1 100 ? -5.227 1.863 7.403 1.00 89.50 100 ARG A CA 1
ATOM 811 C C . ARG A 1 100 ? -3.918 2.645 7.496 1.00 89.50 100 ARG A C 1
ATOM 813 O O . ARG A 1 100 ? -3.472 3.220 6.517 1.00 89.50 100 ARG A O 1
ATOM 820 N N . LEU A 1 101 ? -3.242 2.643 8.635 1.00 88.81 101 LEU A N 1
ATOM 821 C CA . LEU A 1 101 ? -1.985 3.363 8.841 1.00 88.81 101 LEU A CA 1
ATOM 822 C C . LEU A 1 101 ? -0.847 2.411 9.190 1.00 88.81 101 LEU A C 1
ATOM 824 O O . LEU A 1 101 ? -0.998 1.522 10.025 1.00 88.81 101 LEU A O 1
ATOM 828 N N . ILE A 1 102 ? 0.317 2.665 8.602 1.00 86.38 102 ILE A N 1
ATOM 829 C CA . ILE A 1 102 ? 1.563 1.956 8.881 1.00 86.38 102 ILE A CA 1
ATOM 830 C C . ILE A 1 102 ? 2.476 2.863 9.700 1.00 86.38 102 ILE A C 1
ATOM 832 O O . ILE A 1 102 ? 2.775 3.979 9.269 1.00 86.38 102 ILE A O 1
ATOM 836 N N . LYS A 1 103 ? 2.931 2.396 10.868 1.00 85.12 103 LYS A N 1
ATOM 837 C CA . LYS A 1 103 ? 3.884 3.132 11.710 1.00 85.12 103 LYS A CA 1
ATOM 838 C C . LYS A 1 103 ? 5.111 2.289 12.035 1.00 85.12 103 LYS A C 1
ATOM 840 O O . LYS A 1 103 ? 4.992 1.173 12.537 1.00 85.12 103 LYS A O 1
ATOM 845 N N . PHE A 1 104 ? 6.292 2.847 11.799 1.00 80.56 104 PHE A N 1
ATOM 846 C CA . PHE A 1 104 ? 7.562 2.230 12.175 1.00 80.56 104 PHE A CA 1
ATOM 847 C C . PHE A 1 104 ? 7.840 2.429 13.666 1.00 80.56 104 PHE A C 1
ATOM 849 O O . PHE A 1 104 ? 7.685 3.534 14.201 1.00 80.56 104 PHE A O 1
ATOM 856 N N . ARG A 1 105 ? 8.300 1.378 14.353 1.00 78.19 105 ARG A N 1
ATOM 857 C CA . ARG A 1 105 ? 8.793 1.506 15.729 1.00 78.19 105 ARG A CA 1
ATOM 858 C C . ARG A 1 105 ? 10.198 2.099 15.719 1.00 78.19 105 ARG A C 1
ATOM 860 O O . ARG A 1 105 ? 11.165 1.443 15.371 1.00 78.19 105 ARG A O 1
ATOM 867 N N . THR A 1 106 ? 10.339 3.332 16.194 1.00 66.62 106 THR A N 1
ATOM 868 C CA . THR A 1 106 ? 11.628 4.049 16.202 1.00 66.62 106 THR A CA 1
ATOM 869 C C . THR A 1 106 ? 12.530 3.719 17.400 1.00 66.62 106 THR A C 1
ATOM 871 O O . THR A 1 106 ? 13.480 4.452 17.667 1.00 66.62 106 THR A O 1
ATOM 874 N N . LYS A 1 107 ? 12.232 2.675 18.189 1.00 60.88 107 LYS A N 1
ATOM 875 C CA . LYS A 1 107 ? 13.030 2.306 19.374 1.00 60.88 107 LYS A CA 1
ATOM 876 C C . LYS A 1 107 ? 13.870 1.053 19.107 1.00 60.88 107 LYS A C 1
ATOM 878 O O . LYS A 1 107 ? 13.347 0.038 18.654 1.00 60.88 107 LYS A O 1
ATOM 883 N N . ARG A 1 108 ? 15.150 1.124 19.501 1.00 52.53 108 ARG A N 1
ATOM 884 C CA . ARG A 1 108 ? 16.114 0.005 19.597 1.00 52.53 108 ARG A CA 1
ATOM 885 C C . ARG A 1 108 ? 16.425 -0.729 18.288 1.00 52.53 108 ARG A C 1
ATOM 887 O O . ARG A 1 108 ? 16.547 -1.946 18.315 1.00 52.53 108 ARG A O 1
ATOM 894 N N . ASP A 1 109 ? 16.513 -0.010 17.169 1.00 54.41 109 ASP A N 1
ATOM 895 C CA . ASP A 1 109 ? 16.863 -0.616 15.870 1.00 54.41 109 ASP A CA 1
ATOM 896 C C . ASP A 1 109 ? 15.914 -1.771 15.470 1.00 54.41 109 ASP A C 1
ATOM 898 O O . ASP A 1 109 ? 16.234 -2.666 14.686 1.00 54.41 109 ASP A O 1
ATOM 902 N N . THR A 1 110 ? 14.712 -1.781 16.067 1.00 56.25 110 THR A N 1
ATOM 903 C CA . THR A 1 110 ? 13.730 -2.823 15.812 1.00 56.25 110 THR A CA 1
ATOM 904 C C . THR A 1 110 ? 13.039 -2.515 14.500 1.00 56.25 110 THR A C 1
ATOM 906 O O . THR A 1 110 ? 12.342 -1.520 14.332 1.00 56.25 110 THR A O 1
ATOM 909 N N . ARG A 1 111 ? 13.246 -3.425 13.561 1.00 67.88 111 ARG A N 1
ATOM 910 C CA . ARG A 1 111 ? 12.699 -3.478 12.205 1.00 67.88 111 ARG A CA 1
ATOM 911 C C . ARG A 1 111 ? 11.196 -3.808 12.181 1.00 67.88 111 ARG A C 1
ATOM 913 O O . ARG A 1 111 ? 10.722 -4.572 11.350 1.00 67.88 111 ARG A O 1
ATOM 920 N N . ILE A 1 112 ? 10.455 -3.305 13.168 1.00 74.81 112 ILE A N 1
ATOM 921 C CA . ILE A 1 112 ? 9.076 -3.693 13.457 1.00 74.81 112 ILE A CA 1
ATOM 922 C C . ILE A 1 112 ? 8.130 -2.585 13.013 1.00 74.81 112 ILE A C 1
ATOM 924 O O . ILE A 1 112 ? 8.325 -1.403 13.308 1.00 74.81 112 ILE A O 1
ATOM 928 N N . VAL A 1 113 ? 7.065 -3.011 12.349 1.00 81.19 113 VAL A N 1
ATOM 929 C CA . VAL A 1 113 ? 5.973 -2.167 11.889 1.00 81.19 113 VAL A CA 1
ATOM 930 C C . VAL A 1 113 ? 4.718 -2.486 12.693 1.00 81.19 113 VAL A C 1
ATOM 932 O O . VAL A 1 113 ? 4.401 -3.652 12.916 1.00 81.19 113 VAL A O 1
ATOM 935 N N . ASP A 1 114 ? 3.996 -1.451 13.109 1.00 85.19 114 ASP A N 1
ATOM 936 C CA . ASP A 1 114 ? 2.650 -1.563 13.662 1.00 85.19 114 ASP A CA 1
ATOM 937 C C . ASP A 1 114 ? 1.615 -1.079 12.639 1.00 85.19 114 ASP A C 1
ATOM 939 O O . ASP A 1 114 ? 1.815 -0.066 11.959 1.00 85.19 114 ASP A O 1
ATOM 943 N N . VAL A 1 115 ? 0.480 -1.776 12.578 1.00 87.44 115 VAL A N 1
ATOM 944 C CA . VAL A 1 115 ? -0.686 -1.392 11.773 1.00 87.44 115 VAL A CA 1
ATOM 945 C C . VAL A 1 115 ? -1.741 -0.775 12.686 1.00 87.44 115 VAL A C 1
ATOM 947 O O . VAL A 1 115 ? -2.084 -1.344 13.721 1.00 87.44 115 VAL A O 1
ATOM 950 N N . TYR A 1 116 ? -2.274 0.373 12.284 1.00 90.94 116 TYR A N 1
ATOM 951 C CA . TYR A 1 116 ? -3.387 1.055 12.939 1.00 90.94 116 TYR A CA 1
ATOM 952 C C . TYR A 1 116 ? -4.539 1.241 11.949 1.00 90.94 116 TYR A C 1
ATOM 954 O O . TYR A 1 116 ? -4.335 1.215 10.737 1.00 90.94 116 TYR A O 1
ATOM 962 N N . TYR A 1 117 ? -5.736 1.478 12.466 1.00 91.06 117 TYR A N 1
ATOM 963 C CA . TYR A 1 117 ? -6.929 1.806 11.701 1.00 91.06 117 TYR A CA 1
ATOM 964 C C . TYR A 1 117 ? -7.577 3.054 12.289 1.00 91.06 117 TYR A C 1
ATOM 966 O O . TYR A 1 117 ? -7.882 3.078 13.479 1.00 91.06 117 TYR A O 1
ATOM 974 N N . ASN A 1 118 ? -7.796 4.088 11.484 1.00 93.12 118 ASN A N 1
ATOM 975 C CA . ASN A 1 118 ? -8.689 5.176 11.864 1.00 93.12 118 ASN A CA 1
ATOM 976 C C . ASN A 1 118 ? -10.106 4.793 11.439 1.00 93.12 118 ASN A C 1
ATOM 978 O O . ASN A 1 118 ? -10.335 4.421 10.290 1.00 93.12 118 ASN A O 1
ATOM 982 N N . SER A 1 119 ? -11.037 4.874 12.378 1.00 90.81 119 SER A N 1
ATOM 983 C CA . SER A 1 119 ? -12.462 4.660 12.133 1.00 90.81 119 SER A CA 1
ATOM 984 C C . SER A 1 119 ? -13.137 5.906 11.533 1.00 90.81 119 SER A C 1
ATOM 986 O O . SER A 1 119 ? -12.575 7.004 11.626 1.00 90.81 119 SER A O 1
ATOM 988 N N . PRO A 1 120 ? -14.376 5.790 11.013 1.00 89.31 120 PRO A N 1
ATOM 989 C CA . PRO A 1 120 ? -15.146 6.930 10.513 1.00 89.31 120 PRO A CA 1
ATOM 990 C C . PRO A 1 120 ? -15.364 8.032 11.558 1.00 89.31 120 PRO A C 1
ATOM 992 O O . PRO A 1 120 ? -15.423 9.212 11.219 1.00 89.31 120 PRO A O 1
ATOM 995 N N . SER A 1 121 ? -15.409 7.676 12.848 1.00 88.00 121 SER A N 1
ATOM 996 C CA . SER A 1 121 ? -15.476 8.640 13.957 1.00 88.00 121 SER A CA 1
ATOM 997 C C . SER A 1 121 ? -14.104 9.174 14.397 1.00 88.00 121 SER A C 1
ATOM 999 O O . SER A 1 121 ? -13.990 9.768 15.468 1.00 88.00 121 SER A O 1
ATOM 1001 N N . LYS A 1 122 ? -13.052 8.962 13.594 1.00 86.00 122 LYS A N 1
ATOM 1002 C CA . LYS A 1 122 ? -11.661 9.394 13.824 1.00 86.00 122 LYS A CA 1
ATOM 1003 C C . LYS A 1 122 ? -10.985 8.784 15.057 1.00 86.00 122 LYS A C 1
ATOM 1005 O O . LYS A 1 122 ? -9.931 9.258 15.479 1.00 86.00 122 LYS A O 1
ATOM 1010 N N . GLN A 1 123 ? -11.539 7.711 15.620 1.00 90.19 123 GLN A N 1
ATOM 1011 C CA . GLN A 1 123 ? -10.864 6.942 16.664 1.00 90.19 123 GLN A CA 1
ATOM 1012 C C . GLN A 1 123 ? -9.802 6.042 16.028 1.00 90.19 123 GLN A C 1
ATOM 1014 O O . GLN A 1 123 ? -10.109 5.297 15.096 1.00 90.19 123 GLN A O 1
ATOM 1019 N N . GLN A 1 124 ? -8.573 6.103 16.545 1.00 92.06 124 GLN A N 1
ATOM 1020 C CA . GLN A 1 124 ? -7.477 5.231 16.132 1.00 92.06 124 GLN A CA 1
ATOM 1021 C C . GLN A 1 124 ? -7.503 3.924 16.928 1.00 92.06 124 GLN A C 1
ATOM 1023 O O . GLN A 1 124 ? -7.525 3.934 18.157 1.00 92.06 124 GLN A O 1
ATOM 1028 N N . LEU A 1 125 ? -7.470 2.813 16.205 1.00 91.69 125 LEU A N 1
ATOM 1029 C CA . LEU A 1 125 ? -7.577 1.449 16.703 1.00 91.69 125 LEU A CA 1
ATOM 1030 C C . LEU A 1 125 ? -6.331 0.680 16.261 1.00 91.69 125 LEU A C 1
ATOM 1032 O O . LEU A 1 125 ? -5.827 0.884 15.158 1.00 91.69 125 LEU A O 1
ATOM 1036 N N . ARG A 1 126 ? -5.794 -0.187 17.113 1.00 89.94 126 ARG A N 1
ATOM 1037 C CA . ARG A 1 126 ? -4.502 -0.866 16.877 1.00 89.94 126 ARG A CA 1
ATOM 1038 C C . ARG A 1 126 ? -4.570 -2.386 16.926 1.00 89.94 126 ARG A C 1
ATOM 1040 O O . ARG A 1 126 ? -3.556 -3.050 16.732 1.00 89.94 126 ARG A O 1
ATOM 1047 N N . SER A 1 127 ? -5.727 -2.950 17.257 1.00 87.06 127 SER A N 1
ATOM 1048 C CA . SER A 1 127 ? -5.891 -4.394 17.398 1.00 87.06 127 SER A CA 1
ATOM 1049 C C . SER A 1 127 ? -7.224 -4.865 16.840 1.00 87.06 127 SER A C 1
ATOM 1051 O O . SER A 1 127 ? -8.196 -4.114 16.795 1.00 87.06 127 SER A O 1
ATOM 1053 N N . LYS A 1 128 ? -7.277 -6.146 16.464 1.00 86.88 128 LYS A N 1
ATOM 1054 C CA . LYS A 1 128 ? -8.512 -6.807 16.037 1.00 86.88 128 LYS A CA 1
ATOM 1055 C C . LYS A 1 128 ? -9.625 -6.656 17.083 1.00 86.88 128 LYS A C 1
ATOM 1057 O O . LYS A 1 128 ? -10.733 -6.295 16.723 1.00 86.88 128 LYS A O 1
ATOM 1062 N N . ILE A 1 129 ? -9.299 -6.829 18.367 1.00 88.50 129 ILE A N 1
ATOM 1063 C CA . ILE A 1 129 ? -10.255 -6.707 19.480 1.00 88.50 129 ILE A CA 1
ATOM 1064 C C . ILE A 1 129 ? -10.835 -5.288 19.566 1.00 88.50 129 ILE A C 1
ATOM 1066 O O . ILE A 1 129 ? -12.025 -5.116 19.810 1.00 88.50 129 ILE A O 1
ATOM 1070 N N . GLU A 1 130 ? -10.006 -4.257 19.387 1.00 89.19 130 GLU A N 1
ATOM 1071 C CA . GLU A 1 130 ? -10.474 -2.866 19.383 1.00 89.19 130 GLU A CA 1
ATOM 1072 C C . GLU A 1 130 ? -11.392 -2.573 18.193 1.00 89.19 130 GLU A C 1
ATOM 1074 O O . GLU A 1 130 ? -12.420 -1.924 18.371 1.00 89.19 130 GLU A O 1
ATOM 1079 N N . VAL A 1 131 ? -11.049 -3.082 17.005 1.00 86.88 131 VAL A N 1
ATOM 1080 C CA . VAL A 1 131 ? -11.886 -2.959 15.802 1.00 86.88 131 VAL A CA 1
ATOM 1081 C C . VAL A 1 131 ? -13.218 -3.686 15.985 1.00 86.88 131 VAL A C 1
ATOM 1083 O O . VAL A 1 131 ? -14.262 -3.098 15.727 1.00 86.88 131 VAL A O 1
ATOM 1086 N N . GLU A 1 132 ? -13.207 -4.915 16.498 1.00 88.12 132 GLU A N 1
ATOM 1087 C CA . GLU A 1 132 ? -14.424 -5.687 16.781 1.00 88.12 132 GLU A CA 1
ATOM 1088 C C . GLU A 1 132 ? -15.334 -4.966 17.777 1.00 88.12 132 GLU A C 1
ATOM 1090 O O . GLU A 1 132 ? -16.520 -4.793 17.511 1.00 88.12 132 GLU A O 1
ATOM 1095 N N . LYS A 1 133 ? -14.785 -4.478 18.895 1.00 88.06 133 LYS A N 1
ATOM 1096 C CA . LYS A 1 133 ? -15.557 -3.708 19.883 1.00 88.06 133 LYS A CA 1
ATOM 1097 C C . LYS A 1 133 ? -16.141 -2.433 19.290 1.00 88.06 133 LYS A C 1
ATOM 1099 O O . LYS A 1 133 ? -17.276 -2.096 19.598 1.00 88.06 133 LYS A O 1
ATOM 1104 N N . TYR A 1 134 ? -15.372 -1.719 18.470 1.00 86.62 134 TYR A N 1
ATOM 1105 C CA . TYR A 1 134 ? -15.861 -0.515 17.808 1.00 86.62 134 TYR A CA 1
ATOM 1106 C C . TYR A 1 134 ? -17.049 -0.837 16.897 1.00 86.62 134 TYR A C 1
ATOM 1108 O O . TYR A 1 134 ? -18.083 -0.190 16.996 1.00 86.62 134 TYR A O 1
ATOM 1116 N N . VAL A 1 135 ? -16.931 -1.872 16.061 1.00 85.00 135 VAL A N 1
ATOM 1117 C CA . VAL A 1 135 ? -18.002 -2.274 15.139 1.00 85.00 135 VAL A CA 1
ATOM 1118 C C . VAL A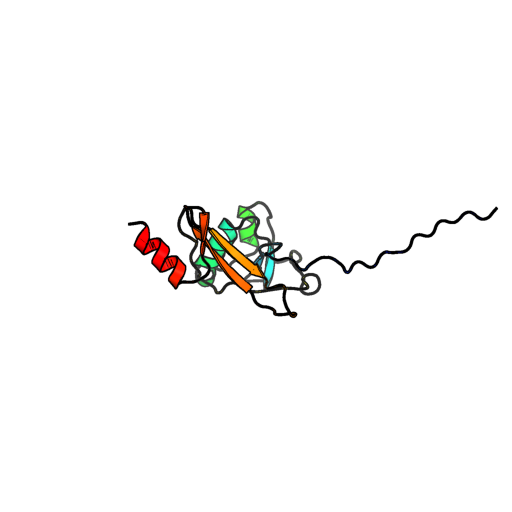 1 135 ? -19.245 -2.758 15.894 1.00 85.00 135 VAL A C 1
ATOM 1120 O O . VAL A 1 135 ? -20.350 -2.421 15.492 1.00 85.00 135 VAL A O 1
ATOM 1123 N N . LEU A 1 136 ? -19.086 -3.492 17.000 1.00 85.38 136 LEU A N 1
ATOM 1124 C CA . LEU A 1 136 ? -20.209 -4.016 17.790 1.00 85.38 136 LEU A CA 1
ATOM 1125 C C . LEU A 1 136 ? -20.916 -2.969 18.667 1.00 85.38 136 LEU A C 1
ATOM 1127 O O . LEU A 1 136 ? -22.054 -3.201 19.048 1.00 85.38 136 LEU A O 1
ATOM 1131 N N . ASN A 1 137 ? -20.266 -1.849 18.996 1.00 74.19 137 ASN A N 1
ATOM 1132 C CA . ASN A 1 137 ? -20.832 -0.798 19.858 1.00 74.19 137 ASN A CA 1
ATOM 1133 C C . ASN A 1 137 ? -21.426 0.393 19.080 1.00 74.19 137 ASN A C 1
ATOM 1135 O O . ASN A 1 137 ? -21.900 1.346 19.697 1.00 74.19 137 ASN A O 1
ATOM 1139 N N . VAL A 1 138 ? -21.327 0.393 17.748 1.00 60.50 138 VAL A N 1
ATOM 1140 C CA . VAL A 1 138 ? -21.850 1.457 16.866 1.00 60.50 138 VAL A CA 1
ATOM 1141 C C . VAL A 1 138 ? -23.213 1.072 16.248 1.00 60.50 138 VAL A C 1
ATOM 1143 O O . VAL A 1 138 ? -23.816 1.882 15.547 1.00 60.50 138 VAL A O 1
ATOM 1146 N N . PHE A 1 139 ? -23.737 -0.117 16.570 1.00 49.22 139 PHE A N 1
ATOM 1147 C CA . PHE A 1 139 ? -25.109 -0.569 16.291 1.00 49.22 139 PHE A CA 1
ATOM 1148 C C . PHE A 1 139 ? -25.870 -0.805 17.598 1.00 49.22 139 PHE A C 1
ATOM 1150 O O . PHE A 1 139 ? -27.116 -0.695 17.564 1.00 49.22 139 PHE A O 1
#

Sequence (139 aa):
MDQNVSNGVEPVNNMKPPTTPAALAVKCARCLKWRYIPTKEKYEEIREHILERPFYCETTREWHSNKKCDDPPDITEDESGLKWEIDAPNIPQPPPGWERLIKFRTKRDTRIVDVYYNSPSKQQLRSKIEVEKYVLNVF

Organism: Solanum verrucosum (NCBI:txid315347)

Secondary structure (DSSP, 8-state):
---------------PPPSS-S-EEEE-TTT--EEEES-HHHHHHHHHTTTTS---GGGGGGGT----SSSPPSB-TTT-TT----SPTTPPPPPTT-EEEEEE--STT---EEEEEE-TT--EE-SHHHHHHHHHH--